Protein AF-A0A670Z221-F1 (afdb_monomer)

Nearest PDB structures (foldseek):
  2rn7-assembly1_A  TM=3.197E-01  e=9.490E+00  Shigella flexneri

InterPro domains:
  IPR049587 TNK(ACK)-like non-receptor tyrosine-protein kinases, SAM domain [cd09539] (6-67)
  IPR055175 ACK/TNK-like, SAM domain [PF22931] (10-65)

pLDDT: mean 76.03, std 18.82, range [40.56, 94.56]

Structure (mmCIF, N/CA/C/O backbone):
data_AF-A0A670Z221-F1
#
_entry.id   AF-A0A670Z221-F1
#
loop_
_atom_site.group_PDB
_atom_site.id
_atom_site.type_symbol
_atom_site.label_atom_id
_atom_site.label_alt_id
_atom_site.label_comp_id
_atom_site.label_asym_id
_atom_site.label_entity_id
_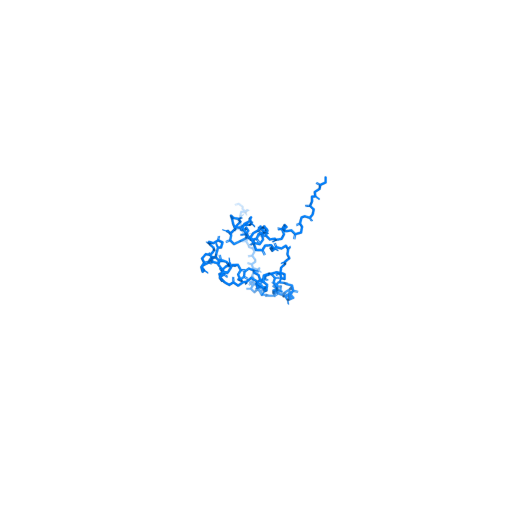atom_site.label_seq_id
_atom_site.pdbx_PDB_ins_code
_atom_site.Cartn_x
_atom_site.Cartn_y
_atom_site.Cartn_z
_atom_site.occupancy
_atom_site.B_iso_or_equiv
_atom_site.auth_seq_id
_atom_site.auth_comp_id
_atom_site.auth_asym_id
_atom_site.auth_atom_id
_atom_site.pdbx_PDB_model_num
ATOM 1 N N . MET A 1 1 ? -24.736 -7.229 12.245 1.00 44.75 1 MET A N 1
ATOM 2 C CA . MET A 1 1 ? -23.514 -8.047 12.127 1.00 44.75 1 MET A CA 1
ATOM 3 C C . MET A 1 1 ? -22.501 -7.234 11.346 1.00 44.75 1 MET A C 1
ATOM 5 O O . MET A 1 1 ? -22.665 -7.110 10.142 1.00 44.75 1 MET A O 1
ATOM 9 N N . ALA A 1 2 ? -21.548 -6.588 12.015 1.00 48.44 2 ALA A N 1
ATOM 10 C CA . ALA A 1 2 ? -20.423 -5.978 11.314 1.00 48.44 2 ALA A CA 1
ATOM 11 C C . ALA A 1 2 ? -19.399 -7.095 11.103 1.00 48.44 2 ALA A C 1
ATOM 13 O O . ALA A 1 2 ? -19.021 -7.721 12.098 1.00 48.44 2 ALA A O 1
ATOM 14 N N . PRO A 1 3 ? -19.017 -7.435 9.865 1.00 48.25 3 PRO A N 1
ATOM 15 C CA . PRO A 1 3 ? -17.880 -8.303 9.695 1.00 48.25 3 PRO A CA 1
ATOM 16 C C . PRO A 1 3 ? -16.668 -7.490 10.150 1.00 48.25 3 PRO A C 1
ATOM 18 O O . PRO A 1 3 ? -16.312 -6.472 9.563 1.00 48.25 3 PRO A O 1
ATOM 21 N N . ASP A 1 4 ? -16.099 -7.902 11.275 1.00 49.97 4 ASP A N 1
ATOM 22 C CA . ASP A 1 4 ? -14.768 -7.517 11.721 1.00 49.97 4 ASP A CA 1
ATOM 23 C C . ASP A 1 4 ? -13.784 -8.104 10.691 1.00 49.97 4 ASP A C 1
ATOM 25 O O . ASP A 1 4 ? -13.182 -9.154 10.888 1.00 49.97 4 ASP A O 1
ATOM 29 N N . ASP A 1 5 ? -13.743 -7.507 9.495 1.00 56.97 5 ASP A N 1
ATOM 30 C CA . ASP A 1 5 ? -13.188 -8.102 8.267 1.00 56.97 5 ASP A C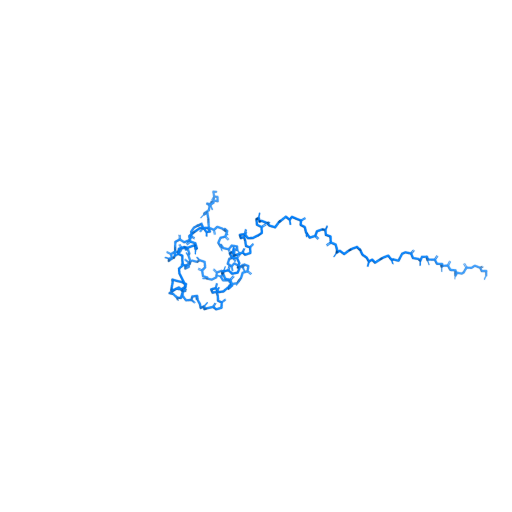A 1
ATOM 31 C C . ASP A 1 5 ? -11.652 -8.192 8.296 1.00 56.97 5 ASP A C 1
ATOM 33 O O . ASP A 1 5 ? -11.008 -8.466 7.288 1.00 56.97 5 ASP A O 1
ATOM 37 N N . GLY A 1 6 ? -11.017 -7.917 9.441 1.00 68.06 6 GLY A N 1
ATOM 38 C CA . GLY A 1 6 ? -9.571 -7.996 9.640 1.00 68.06 6 GLY A CA 1
ATOM 39 C C . GLY A 1 6 ? -8.739 -7.061 8.754 1.00 68.06 6 GLY A C 1
ATOM 40 O O . GLY A 1 6 ? -7.541 -6.948 8.982 1.00 68.06 6 GLY A O 1
ATOM 41 N N . THR A 1 7 ? -9.342 -6.369 7.782 1.00 82.75 7 THR A N 1
ATOM 42 C CA . THR A 1 7 ? -8.705 -5.511 6.773 1.00 82.75 7 THR A CA 1
ATOM 43 C C . THR A 1 7 ? -9.039 -4.034 6.954 1.00 82.75 7 THR A C 1
ATOM 45 O O . THR A 1 7 ? -8.547 -3.201 6.195 1.00 82.75 7 THR A O 1
ATOM 48 N N . GLU A 1 8 ? -9.829 -3.662 7.961 1.00 87.31 8 GLU 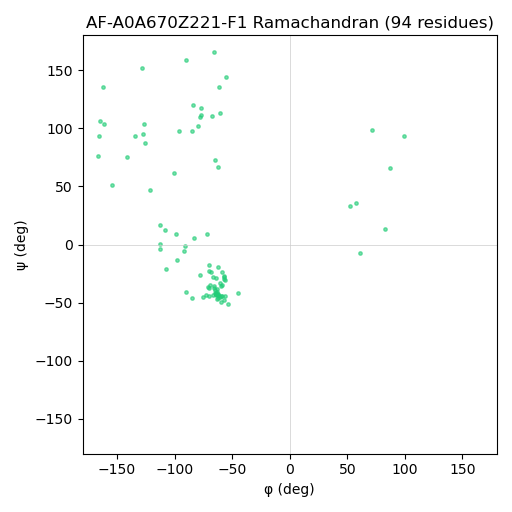A N 1
ATOM 49 C CA . GLU A 1 8 ? -10.183 -2.259 8.218 1.00 87.31 8 GLU A CA 1
ATOM 50 C C . GLU A 1 8 ? -8.928 -1.397 8.464 1.00 87.31 8 GLU A C 1
ATOM 52 O O . GLU A 1 8 ? -8.814 -0.272 7.975 1.00 87.31 8 GLU A O 1
ATOM 57 N N . TRP A 1 9 ? -7.907 -1.981 9.108 1.00 88.50 9 TRP A N 1
ATOM 58 C CA . TRP A 1 9 ? -6.597 -1.348 9.289 1.00 88.50 9 TRP A CA 1
ATOM 59 C C . TRP A 1 9 ? -5.900 -1.020 7.962 1.00 88.50 9 TRP A C 1
ATOM 61 O O . TRP A 1 9 ? -5.156 -0.042 7.898 1.00 88.50 9 TRP A O 1
ATOM 71 N N . LEU A 1 10 ? -6.105 -1.841 6.927 1.00 90.19 10 LEU A N 1
ATOM 72 C CA . LEU A 1 10 ? -5.507 -1.647 5.610 1.00 90.19 10 LEU A CA 1
ATOM 73 C C . LEU A 1 10 ? -6.188 -0.472 4.910 1.00 90.19 10 LEU A C 1
ATOM 75 O O . LEU A 1 10 ? -5.498 0.371 4.345 1.00 90.19 10 LEU A O 1
ATOM 79 N N . LEU A 1 11 ? -7.519 -0.386 4.986 1.00 90.56 11 LEU A N 1
ATOM 80 C CA . LEU A 1 11 ? -8.267 0.729 4.409 1.00 90.56 11 LEU A CA 1
ATOM 81 C C . LEU A 1 11 ? -7.874 2.059 5.064 1.00 90.56 11 LEU A C 1
ATOM 83 O O . LEU A 1 11 ? -7.576 3.016 4.351 1.00 90.56 11 LEU A O 1
ATOM 87 N N . GLN A 1 12 ? -7.792 2.101 6.399 1.00 90.75 12 GLN A N 1
ATOM 88 C CA . GLN A 1 12 ? -7.333 3.297 7.114 1.00 90.75 12 GLN A CA 1
ATOM 89 C C . GLN A 1 12 ? -5.909 3.693 6.712 1.00 90.75 12 GLN A C 1
ATOM 91 O O . GLN A 1 12 ? -5.687 4.838 6.325 1.00 90.75 12 GLN A O 1
ATOM 96 N N . LEU A 1 13 ? -4.969 2.738 6.721 1.00 91.62 13 LEU A N 1
ATOM 97 C CA . LEU A 1 13 ? -3.576 2.986 6.341 1.00 91.62 13 LEU A CA 1
ATOM 98 C C . LEU A 1 13 ? -3.467 3.570 4.929 1.00 91.62 13 LEU A C 1
ATOM 100 O O . LEU A 1 13 ? -2.690 4.491 4.698 1.00 91.62 13 LEU A O 1
ATOM 104 N N . LEU A 1 14 ? -4.221 3.013 3.979 1.00 92.75 14 LEU A N 1
ATOM 105 C CA . LEU A 1 14 ? -4.211 3.468 2.594 1.00 92.75 14 LEU A CA 1
ATOM 106 C C . LEU A 1 14 ? -4.869 4.841 2.440 1.00 92.75 14 LEU A C 1
ATOM 108 O O . LEU A 1 14 ? -4.359 5.650 1.669 1.00 92.75 14 LEU A O 1
ATOM 112 N N . SER A 1 15 ? -5.944 5.136 3.172 1.00 93.69 15 SER A N 1
ATOM 113 C CA . SER A 1 15 ? -6.592 6.453 3.136 1.00 93.69 15 SER A CA 1
ATOM 114 C C . SER A 1 15 ? -5.667 7.559 3.671 1.00 93.69 15 SER A C 1
ATOM 116 O O . SER A 1 15 ? -5.540 8.606 3.037 1.00 93.69 15 SER A O 1
ATOM 118 N N . GLU A 1 16 ? -4.887 7.294 4.730 1.00 92.31 16 GLU A N 1
ATOM 119 C CA . GLU A 1 16 ? -3.885 8.242 5.262 1.00 92.31 16 GLU A CA 1
ATOM 120 C C . GLU A 1 16 ? -2.832 8.673 4.223 1.00 92.31 16 GLU A C 1
ATOM 122 O O . GLU A 1 16 ? -2.304 9.785 4.283 1.00 92.31 16 GLU A O 1
ATOM 127 N N . ILE A 1 17 ? -2.521 7.804 3.258 1.00 94.38 17 ILE A N 1
ATOM 128 C CA . ILE A 1 17 ? -1.556 8.066 2.177 1.00 94.38 17 ILE A CA 1
ATOM 129 C C . ILE A 1 17 ? -2.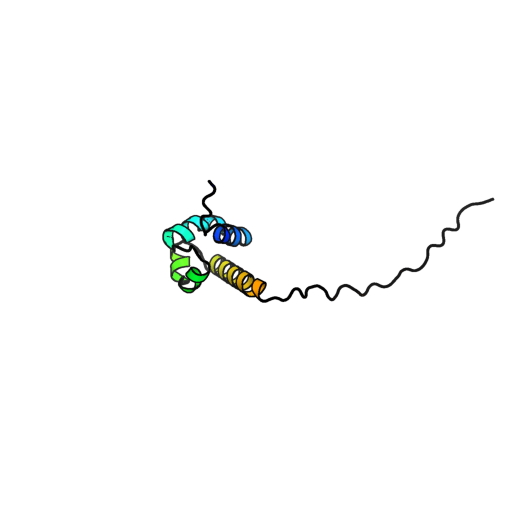207 8.251 0.804 1.00 94.38 17 ILE A C 1
ATOM 131 O O . ILE A 1 17 ? -1.499 8.260 -0.207 1.00 94.38 17 ILE A O 1
ATOM 135 N N . GLN A 1 18 ? -3.532 8.422 0.768 1.00 93.44 18 GLN A N 1
ATOM 136 C CA . GLN A 1 18 ? -4.326 8.632 -0.447 1.00 93.44 18 GLN A CA 1
ATOM 137 C C . GLN A 1 18 ? -4.176 7.503 -1.486 1.00 93.44 18 GLN A C 1
ATOM 139 O O . GLN A 1 18 ? -4.167 7.740 -2.692 1.00 93.44 18 GLN A O 1
ATOM 144 N N . LEU A 1 19 ? -4.030 6.262 -1.021 1.00 94.56 19 LEU A N 1
ATOM 145 C CA . LEU A 1 19 ? -3.950 5.047 -1.839 1.00 94.56 19 LEU A CA 1
ATOM 146 C C . LEU A 1 19 ? -5.169 4.126 -1.655 1.00 94.56 19 LEU A C 1
ATOM 148 O O . LEU A 1 19 ? -5.113 2.958 -2.032 1.00 94.56 19 LEU A O 1
ATOM 152 N N . GLU A 1 20 ? -6.277 4.621 -1.099 1.00 93.81 20 GLU A N 1
ATOM 153 C CA . GLU A 1 20 ? -7.506 3.841 -0.859 1.00 93.81 20 GLU A CA 1
ATOM 154 C C . GLU A 1 20 ? -8.072 3.181 -2.126 1.00 93.81 20 GLU A C 1
ATOM 156 O O . GLU A 1 20 ? -8.581 2.065 -2.072 1.00 93.81 20 GLU A O 1
ATOM 161 N N . GLN A 1 21 ? -7.872 3.796 -3.294 1.00 92.19 21 GLN A N 1
ATOM 162 C CA . GLN A 1 21 ? -8.235 3.227 -4.597 1.00 92.19 21 GLN A CA 1
ATOM 163 C C . GLN A 1 21 ? -7.547 1.878 -4.897 1.00 92.19 21 GLN A C 1
ATOM 165 O O . GLN A 1 21 ? -8.062 1.078 -5.677 1.00 92.19 21 GLN A O 1
ATOM 170 N N . PHE A 1 22 ? -6.400 1.600 -4.267 1.00 91.56 22 PHE A N 1
ATOM 171 C CA . PHE A 1 22 ? -5.674 0.334 -4.393 1.00 91.56 22 PHE A CA 1
ATOM 172 C C . PHE A 1 22 ? -6.089 -0.702 -3.340 1.00 91.56 22 PHE A C 1
ATOM 174 O O . PHE A 1 22 ? -5.587 -1.822 -3.381 1.00 91.56 22 PHE A O 1
ATOM 181 N N . TYR A 1 23 ? -7.014 -0.380 -2.426 1.00 90.75 23 TYR A N 1
ATOM 182 C CA . TYR A 1 23 ? -7.454 -1.278 -1.350 1.00 90.75 23 TYR A CA 1
ATOM 183 C C . TYR A 1 23 ? -7.921 -2.633 -1.878 1.00 90.75 23 TYR A C 1
ATOM 185 O O . TYR A 1 23 ? -7.419 -3.668 -1.443 1.00 90.75 23 TYR A O 1
ATOM 193 N N . LEU A 1 24 ? -8.823 -2.631 -2.865 1.00 90.31 24 LEU A N 1
ATOM 194 C CA . LEU A 1 24 ? -9.322 -3.870 -3.458 1.00 90.31 24 LEU A CA 1
ATOM 195 C C . LEU A 1 24 ? -8.200 -4.650 -4.142 1.00 90.31 24 LEU A C 1
ATOM 197 O O . LEU A 1 24 ? -8.137 -5.856 -3.987 1.00 90.31 24 LEU A O 1
ATOM 201 N N . ARG A 1 25 ? -7.262 -3.982 -4.819 1.00 92.81 25 ARG A N 1
ATOM 202 C CA . ARG A 1 25 ? -6.131 -4.664 -5.467 1.00 92.81 25 ARG A CA 1
ATOM 203 C C . ARG A 1 25 ? -5.184 -5.297 -4.449 1.00 92.81 25 ARG A C 1
ATOM 205 O O . ARG A 1 25 ? -4.779 -6.436 -4.611 1.00 92.81 25 ARG A O 1
ATOM 212 N N . ILE A 1 26 ? -4.857 -4.592 -3.370 1.00 90.81 26 ILE A N 1
ATOM 213 C CA . ILE A 1 26 ? -3.970 -5.107 -2.318 1.00 90.81 26 ILE A CA 1
ATOM 214 C C . ILE A 1 26 ? -4.650 -6.243 -1.531 1.00 90.81 26 ILE A C 1
ATOM 216 O O . ILE A 1 26 ? -3.994 -7.206 -1.134 1.00 90.81 26 ILE A O 1
ATOM 220 N N . ARG A 1 27 ? -5.967 -6.169 -1.324 1.00 89.88 27 ARG A N 1
ATOM 221 C CA . ARG A 1 27 ? -6.729 -7.219 -0.640 1.00 89.88 27 ARG A CA 1
ATOM 222 C C . ARG A 1 27 ? -6.968 -8.446 -1.521 1.00 89.88 27 ARG A C 1
ATOM 224 O O . ARG A 1 27 ? -6.815 -9.551 -1.027 1.00 89.88 27 ARG A O 1
ATOM 231 N N . ASP A 1 28 ? -7.361 -8.253 -2.773 1.00 89.38 28 ASP A N 1
ATOM 232 C CA . ASP A 1 28 ? -7.835 -9.321 -3.665 1.00 89.38 28 ASP A CA 1
ATOM 233 C C . ASP A 1 28 ? -6.686 -9.946 -4.469 1.00 89.38 28 ASP A C 1
ATOM 235 O O . ASP A 1 28 ? -6.578 -11.160 -4.548 1.00 89.38 28 ASP A O 1
ATOM 239 N N . GLU A 1 29 ? -5.746 -9.139 -4.974 1.00 90.50 29 GLU A N 1
ATOM 240 C CA . GLU A 1 29 ? -4.607 -9.660 -5.746 1.00 90.50 29 GLU A CA 1
ATOM 241 C C . GLU A 1 29 ? -3.470 -10.104 -4.818 1.00 90.50 29 GLU A C 1
ATOM 243 O O . GLU A 1 29 ? -2.906 -11.190 -4.968 1.00 90.50 29 GLU A O 1
ATOM 248 N N . LEU A 1 30 ? -3.124 -9.268 -3.829 1.00 89.44 30 LEU A N 1
ATOM 249 C CA . LEU A 1 30 ? -2.006 -9.540 -2.914 1.00 89.44 30 LEU A CA 1
ATOM 250 C C . LEU A 1 30 ? -2.426 -10.287 -1.642 1.00 89.44 30 LEU A C 1
ATOM 252 O O . LEU A 1 30 ? -1.558 -10.661 -0.854 1.00 89.44 30 LEU A O 1
ATOM 256 N N . HIS A 1 31 ? -3.728 -10.512 -1.429 1.00 88.56 31 HIS A N 1
ATOM 257 C CA . HIS A 1 31 ? -4.259 -1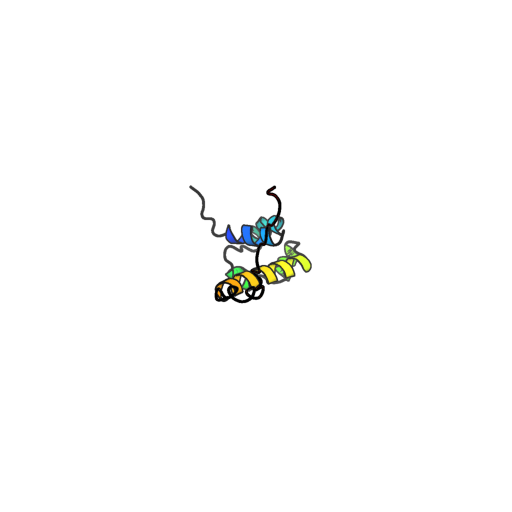1.243 -0.270 1.00 88.56 31 HIS A CA 1
ATOM 258 C C . HIS A 1 31 ? -3.746 -10.704 1.081 1.00 88.56 31 HIS A C 1
ATOM 260 O O . HIS A 1 31 ? -3.545 -11.438 2.058 1.00 88.56 31 HIS A O 1
ATOM 266 N N . VAL A 1 32 ? -3.507 -9.391 1.164 1.00 87.19 32 VAL A N 1
ATOM 267 C CA . VAL A 1 32 ? -3.011 -8.745 2.383 1.00 87.19 32 VAL A CA 1
ATOM 268 C C . VAL A 1 32 ? -4.173 -8.531 3.346 1.00 87.19 32 VAL A C 1
ATOM 270 O O . VAL A 1 32 ? -4.953 -7.593 3.216 1.00 87.19 32 VAL A O 1
ATOM 273 N N . THR A 1 33 ? -4.258 -9.394 4.356 1.00 84.88 33 THR A N 1
ATOM 274 C CA . THR A 1 33 ? -5.242 -9.290 5.445 1.00 84.88 33 THR A CA 1
ATOM 275 C C . THR A 1 33 ? -4.614 -8.856 6.763 1.00 84.88 33 THR A C 1
ATOM 277 O O . THR A 1 33 ? -5.291 -8.309 7.628 1.00 84.88 33 THR A O 1
ATOM 280 N N . ARG A 1 34 ? -3.297 -9.039 6.922 1.00 85.56 34 ARG A N 1
ATOM 281 C CA . ARG A 1 34 ? -2.540 -8.656 8.123 1.00 85.56 34 ARG A CA 1
ATOM 282 C C . ARG A 1 34 ? -1.314 -7.814 7.767 1.00 85.56 34 ARG A C 1
ATOM 284 O O . ARG A 1 34 ? -0.727 -8.033 6.707 1.00 85.56 34 ARG A O 1
ATOM 291 N N . PRO A 1 35 ? -0.839 -6.931 8.667 1.00 84.44 35 PRO A N 1
ATOM 292 C CA . PRO A 1 35 ? 0.363 -6.125 8.430 1.00 84.44 35 PRO A CA 1
ATOM 293 C C . PRO A 1 35 ? 1.618 -6.954 8.125 1.00 84.44 35 PRO A C 1
ATOM 295 O O . PRO A 1 35 ? 2.519 -6.475 7.443 1.00 84.44 35 PRO A O 1
ATOM 298 N N . SER A 1 36 ? 1.679 -8.196 8.613 1.00 85.81 36 SER A N 1
ATOM 299 C CA . SER A 1 36 ? 2.775 -9.133 8.348 1.00 85.81 36 SER A CA 1
ATOM 300 C C . SER A 1 36 ? 2.812 -9.640 6.904 1.00 85.81 36 SER A C 1
ATOM 302 O O . SER A 1 36 ? 3.876 -10.036 6.449 1.00 85.81 36 SER A O 1
ATOM 304 N N . HIS A 1 37 ? 1.701 -9.612 6.154 1.00 88.88 37 HIS A N 1
ATOM 305 C CA . HIS A 1 37 ? 1.721 -10.017 4.742 1.00 88.88 37 HIS A CA 1
ATOM 306 C C . HIS A 1 37 ? 2.553 -9.054 3.887 1.00 88.88 37 HIS A C 1
ATOM 308 O O . HIS A 1 37 ? 3.176 -9.491 2.927 1.00 88.88 37 HIS A O 1
ATOM 314 N N . PHE A 1 38 ? 2.663 -7.778 4.282 1.00 87.31 38 PHE A N 1
ATOM 315 C CA . PHE A 1 38 ? 3.524 -6.813 3.591 1.00 87.31 38 PHE A CA 1
ATOM 316 C C . PHE A 1 38 ? 5.015 -7.165 3.623 1.00 87.31 38 PHE A C 1
ATOM 318 O O . PHE A 1 38 ? 5.752 -6.664 2.784 1.00 87.31 38 PHE A O 1
ATOM 325 N N . ASP A 1 39 ? 5.464 -8.025 4.542 1.00 87.12 39 ASP A N 1
ATOM 326 C CA . ASP A 1 39 ? 6.852 -8.508 4.560 1.00 87.12 39 ASP A CA 1
ATOM 327 C C . ASP A 1 39 ? 7.159 -9.427 3.359 1.00 87.12 39 ASP A C 1
ATOM 329 O O . ASP A 1 39 ? 8.301 -9.530 2.920 1.00 87.12 39 ASP A O 1
ATOM 333 N N . TYR A 1 40 ? 6.122 -10.052 2.788 1.00 88.62 40 TYR A N 1
ATOM 334 C CA . TYR A 1 40 ? 6.222 -10.936 1.624 1.00 88.62 40 TYR A CA 1
ATOM 335 C C . TYR A 1 40 ? 5.884 -10.240 0.301 1.00 88.62 40 TYR A C 1
ATOM 337 O O . TYR A 1 40 ? 6.165 -10.789 -0.764 1.00 88.62 40 TYR A O 1
ATOM 345 N N . VAL A 1 41 ? 5.297 -9.042 0.353 1.00 89.88 41 VAL A N 1
ATOM 346 C CA . VAL A 1 41 ? 4.946 -8.258 -0.835 1.00 89.88 41 VAL A CA 1
ATOM 347 C C . VAL A 1 41 ? 6.207 -7.611 -1.396 1.00 89.88 41 VAL A C 1
ATOM 349 O O . VAL A 1 41 ? 6.834 -6.773 -0.745 1.00 89.88 41 VAL A O 1
ATOM 352 N N . LYS A 1 42 ? 6.582 -7.971 -2.626 1.00 90.50 42 LYS A N 1
ATOM 353 C CA . LYS A 1 42 ? 7.744 -7.383 -3.296 1.00 90.50 42 LYS A CA 1
ATOM 354 C C . LYS A 1 42 ? 7.335 -6.145 -4.100 1.00 90.50 42 LYS A C 1
ATOM 356 O O . LYS A 1 42 ? 6.183 -6.019 -4.514 1.00 90.50 42 LYS A O 1
ATOM 361 N N . PRO A 1 43 ? 8.281 -5.242 -4.414 1.00 89.31 43 PRO A N 1
ATOM 362 C CA . PRO A 1 43 ? 8.008 -4.087 -5.274 1.00 89.31 43 PRO A CA 1
ATOM 363 C C . PRO A 1 43 ? 7.466 -4.477 -6.658 1.00 89.31 43 PRO A C 1
ATOM 365 O O . PRO A 1 43 ? 6.709 -3.711 -7.243 1.00 89.31 43 PRO A O 1
ATOM 368 N N . VAL A 1 44 ? 7.803 -5.672 -7.163 1.00 91.06 44 VAL A N 1
ATOM 369 C CA . VAL A 1 44 ? 7.225 -6.212 -8.405 1.00 91.06 44 VAL A CA 1
ATOM 370 C C . VAL A 1 44 ? 5.730 -6.505 -8.268 1.00 91.06 44 VAL A C 1
ATOM 372 O O . VAL A 1 44 ? 4.978 -6.243 -9.197 1.00 91.06 44 VAL A O 1
ATOM 375 N N . ASP A 1 45 ? 5.270 -6.987 -7.115 1.00 91.50 45 ASP A N 1
ATOM 376 C CA . ASP A 1 45 ? 3.851 -7.271 -6.889 1.00 91.50 45 ASP A CA 1
ATOM 377 C C . ASP A 1 45 ? 3.042 -5.971 -6.777 1.00 91.50 45 ASP A C 1
ATOM 379 O O . ASP A 1 45 ? 1.936 -5.868 -7.304 1.00 91.50 45 ASP A O 1
ATOM 383 N N . LEU A 1 46 ? 3.638 -4.942 -6.164 1.00 91.56 46 LEU A N 1
ATOM 384 C CA . LEU A 1 46 ? 3.080 -3.590 -6.133 1.00 91.56 46 LEU A CA 1
ATOM 385 C C . LEU A 1 46 ? 3.018 -2.970 -7.538 1.00 91.56 46 LEU A C 1
ATOM 387 O O . LEU A 1 46 ? 2.016 -2.358 -7.898 1.00 91.56 46 LEU A O 1
ATOM 391 N N . ASP A 1 47 ? 4.053 -3.158 -8.355 1.00 92.12 47 ASP A N 1
ATOM 392 C CA . ASP A 1 47 ? 4.069 -2.691 -9.746 1.00 92.12 47 ASP A CA 1
ATOM 393 C C . ASP A 1 47 ? 2.980 -3.381 -10.589 1.00 92.12 47 ASP A C 1
ATOM 395 O O . ASP A 1 47 ? 2.246 -2.713 -11.318 1.00 92.12 47 ASP A O 1
ATOM 399 N N . ARG A 1 48 ? 2.772 -4.693 -10.391 1.00 92.25 48 ARG A N 1
ATOM 400 C CA . ARG A 1 48 ? 1.725 -5.479 -11.072 1.00 92.25 48 ARG A CA 1
ATOM 401 C C . ARG A 1 48 ? 0.310 -4.969 -10.813 1.00 92.25 48 ARG A C 1
ATOM 403 O O . ARG A 1 48 ? -0.515 -5.009 -11.721 1.00 92.25 48 ARG A O 1
ATOM 410 N N . ILE A 1 49 ? 0.024 -4.471 -9.609 1.00 92.44 49 ILE A N 1
ATOM 411 C CA . ILE A 1 49 ? -1.278 -3.861 -9.289 1.00 92.44 49 ILE A CA 1
ATOM 412 C C . ILE A 1 49 ? -1.382 -2.385 -9.719 1.00 92.44 49 ILE A C 1
ATOM 414 O O . ILE A 1 49 ? -2.371 -1.720 -9.404 1.00 92.44 49 ILE A O 1
ATOM 418 N N . GLY A 1 50 ? -0.376 -1.856 -10.424 1.00 91.31 50 GLY A N 1
ATOM 419 C CA . GLY A 1 50 ? -0.322 -0.474 -10.901 1.00 91.31 50 GLY A CA 1
ATOM 420 C C . GLY A 1 50 ? 0.159 0.536 -9.856 1.00 91.31 50 GLY A C 1
ATOM 421 O O . GLY A 1 50 ? 0.007 1.744 -10.051 1.00 91.31 50 GLY A O 1
ATOM 422 N N . LEU A 1 51 ? 0.735 0.078 -8.739 1.00 92.94 51 LEU A N 1
ATOM 423 C CA . LEU A 1 51 ? 1.287 0.959 -7.718 1.00 92.94 51 LEU A CA 1
ATOM 424 C C . LEU A 1 51 ? 2.720 1.352 -8.092 1.00 92.94 51 LEU A C 1
ATOM 426 O O . LEU A 1 51 ? 3.678 0.636 -7.809 1.00 92.94 51 LEU A O 1
ATOM 430 N N . GLY A 1 52 ? 2.878 2.527 -8.699 1.00 92.69 52 GLY A N 1
ATOM 431 C CA . GLY A 1 52 ? 4.194 3.052 -9.067 1.00 92.69 52 GLY A CA 1
ATOM 432 C C . GLY A 1 52 ? 5.085 3.386 -7.861 1.00 92.69 52 GLY A C 1
ATOM 433 O O . GLY A 1 52 ? 4.619 3.555 -6.732 1.00 92.69 52 GLY A O 1
ATOM 434 N N . ARG A 1 53 ? 6.385 3.592 -8.116 1.00 91.25 53 ARG A N 1
ATOM 435 C CA . ARG A 1 53 ? 7.403 3.946 -7.101 1.00 91.25 53 ARG A CA 1
ATOM 436 C C . ARG A 1 53 ? 6.997 5.032 -6.082 1.00 91.25 53 ARG A C 1
ATOM 438 O O . ARG A 1 53 ? 7.313 4.849 -4.905 1.00 91.25 53 ARG A O 1
ATOM 445 N N . PRO A 1 54 ? 6.322 6.147 -6.443 1.00 92.00 54 PRO A N 1
ATOM 446 C CA . PRO A 1 54 ? 5.885 7.123 -5.440 1.00 92.00 54 PRO A CA 1
ATOM 447 C C . PRO A 1 54 ? 4.829 6.562 -4.474 1.00 92.00 54 PRO A C 1
ATOM 449 O O . PRO A 1 54 ? 4.862 6.891 -3.291 1.00 92.00 54 PRO A O 1
ATOM 452 N N . GLY A 1 55 ? 3.926 5.697 -4.949 1.00 92.31 55 GLY A N 1
ATOM 453 C CA . GLY A 1 55 ? 2.942 5.011 -4.109 1.00 92.31 55 GLY A CA 1
ATOM 454 C C . GLY A 1 55 ? 3.596 3.971 -3.199 1.00 92.31 55 GLY A C 1
ATOM 455 O O . GLY A 1 55 ? 3.332 3.957 -2.000 1.00 92.31 55 GLY A O 1
ATOM 456 N N . GLN A 1 56 ? 4.527 3.179 -3.742 1.00 93.31 56 GLN A N 1
ATOM 457 C CA . GLN A 1 56 ? 5.295 2.188 -2.975 1.00 93.31 56 GLN A CA 1
ATOM 458 C C . GLN A 1 56 ? 6.049 2.838 -1.804 1.00 93.31 56 GLN A C 1
ATOM 460 O O . GLN A 1 56 ? 5.909 2.401 -0.664 1.00 93.31 56 GLN A O 1
ATOM 465 N N . ARG A 1 57 ? 6.757 3.954 -2.051 1.00 91.94 57 ARG A N 1
ATOM 466 C CA . ARG A 1 57 ? 7.473 4.695 -0.996 1.00 91.94 57 ARG A CA 1
ATOM 467 C C . ARG A 1 57 ? 6.545 5.182 0.116 1.00 91.94 57 ARG A C 1
ATOM 469 O O . ARG A 1 57 ? 6.889 5.055 1.288 1.00 91.94 57 ARG A O 1
ATOM 476 N N . ARG A 1 58 ? 5.377 5.733 -0.236 1.00 93.12 58 ARG A N 1
ATOM 477 C CA . ARG A 1 58 ? 4.380 6.202 0.745 1.00 93.12 58 ARG A CA 1
ATOM 478 C C . ARG A 1 58 ? 3.856 5.053 1.600 1.00 93.12 58 ARG A C 1
ATOM 480 O O . ARG A 1 58 ? 3.756 5.204 2.814 1.00 93.12 58 ARG A O 1
ATOM 487 N N . LEU A 1 59 ? 3.577 3.909 0.978 1.00 92.62 59 LEU A N 1
ATOM 488 C CA . LEU A 1 59 ? 3.120 2.708 1.669 1.00 92.62 59 LEU A CA 1
ATOM 489 C C . LEU A 1 59 ? 4.177 2.179 2.644 1.00 92.62 59 LEU A C 1
ATOM 491 O O . LEU A 1 59 ? 3.872 1.936 3.810 1.00 92.62 59 LEU A O 1
ATOM 495 N N . GLU A 1 60 ? 5.430 2.074 2.204 1.00 90.31 60 GLU A N 1
ATOM 496 C CA . GLU A 1 60 ? 6.544 1.673 3.066 1.00 90.31 60 GLU A CA 1
ATOM 497 C C . GLU A 1 60 ? 6.746 2.628 4.246 1.00 90.31 60 GLU A C 1
ATOM 499 O O . GLU A 1 60 ? 6.954 2.181 5.376 1.00 90.31 60 GLU A O 1
ATOM 504 N N . GLU A 1 61 ? 6.694 3.942 4.011 1.00 90.50 61 GLU A N 1
ATOM 505 C CA . GLU A 1 61 ? 6.793 4.932 5.082 1.00 90.50 61 GLU A CA 1
ATOM 506 C C . GLU A 1 61 ? 5.639 4.812 6.076 1.00 90.50 61 GLU A C 1
ATOM 508 O O . GLU A 1 61 ? 5.879 4.841 7.283 1.00 90.50 61 GLU A O 1
ATOM 513 N N . ALA A 1 62 ? 4.407 4.636 5.603 1.00 91.06 62 ALA A N 1
ATOM 514 C CA . ALA A 1 62 ? 3.243 4.471 6.465 1.00 91.06 62 ALA A CA 1
ATOM 515 C C . ALA A 1 62 ? 3.340 3.190 7.311 1.00 91.06 62 ALA A C 1
ATOM 517 O O . ALA A 1 62 ? 3.123 3.228 8.523 1.00 91.06 62 ALA A O 1
ATOM 518 N N . LEU A 1 63 ? 3.777 2.075 6.715 1.00 88.69 63 LEU A N 1
ATOM 519 C CA . LEU A 1 63 ? 4.024 0.819 7.431 1.00 88.69 63 LEU A CA 1
ATOM 520 C C . LEU A 1 63 ? 5.122 0.970 8.492 1.00 88.69 63 LEU A C 1
ATOM 522 O O . LEU A 1 63 ? 4.951 0.514 9.626 1.00 88.69 63 LEU A O 1
ATOM 526 N N . LYS A 1 64 ? 6.231 1.648 8.162 1.00 85.75 64 LYS A N 1
ATOM 527 C CA . LYS A 1 64 ? 7.326 1.941 9.106 1.00 85.75 64 LYS A CA 1
ATOM 528 C C . LYS A 1 64 ? 6.861 2.848 10.245 1.00 85.75 64 LYS A C 1
ATOM 530 O O . LYS A 1 64 ? 7.163 2.565 11.403 1.00 85.75 64 LYS A O 1
ATOM 535 N N . ARG A 1 65 ? 6.089 3.898 9.945 1.00 84.62 65 ARG A N 1
ATOM 536 C CA . ARG A 1 65 ? 5.496 4.806 10.944 1.00 84.62 65 ARG A CA 1
ATOM 537 C C . ARG A 1 65 ? 4.574 4.054 11.893 1.00 84.62 65 ARG A C 1
ATOM 539 O O . ARG A 1 65 ? 4.725 4.204 13.100 1.00 84.62 65 ARG A O 1
ATOM 546 N N . ARG A 1 66 ? 3.714 3.180 11.368 1.00 80.44 66 ARG A N 1
ATOM 547 C CA . ARG A 1 66 ? 2.800 2.356 12.168 1.00 80.44 66 ARG A CA 1
ATOM 548 C C . ARG A 1 66 ? 3.543 1.373 13.076 1.00 80.44 66 ARG A C 1
ATOM 550 O O . ARG A 1 66 ? 3.201 1.248 14.249 1.00 80.44 66 ARG A O 1
ATOM 557 N N . ARG A 1 67 ? 4.600 0.720 12.569 1.00 75.94 67 ARG A N 1
ATOM 558 C CA . ARG A 1 67 ? 5.480 -0.166 13.363 1.00 75.94 67 ARG A CA 1
ATOM 559 C C . ARG A 1 67 ? 6.235 0.621 14.454 1.00 75.94 67 ARG A C 1
ATOM 561 O O . ARG A 1 67 ? 6.302 0.176 15.595 1.00 75.94 67 ARG A O 1
ATOM 568 N N . GLY A 1 68 ? 6.740 1.816 14.137 1.00 61.72 68 GLY A N 1
ATOM 569 C CA . GLY A 1 68 ? 7.486 2.678 15.064 1.00 61.72 68 GLY A CA 1
ATOM 570 C C . GLY A 1 68 ? 6.631 3.453 16.078 1.00 61.72 68 GLY A C 1
ATOM 571 O O . GLY A 1 68 ? 7.106 3.759 17.170 1.00 61.72 68 GLY A O 1
ATOM 572 N N . GLN A 1 69 ? 5.361 3.743 15.779 1.00 55.88 69 GLN A N 1
ATOM 573 C CA . GLN A 1 69 ? 4.418 4.354 16.727 1.00 55.88 69 GLN A CA 1
ATOM 574 C C . GLN A 1 69 ? 4.127 3.441 17.924 1.00 55.88 69 GLN A C 1
ATOM 576 O O . GLN A 1 69 ? 3.919 3.947 19.022 1.00 55.88 69 GLN A O 1
ATOM 581 N N . SER A 1 70 ? 4.202 2.117 17.751 1.00 51.84 70 SER A N 1
ATOM 582 C CA . SER A 1 70 ? 4.111 1.168 18.867 1.00 51.84 70 SER A CA 1
ATOM 583 C C . SER A 1 70 ? 5.336 1.201 19.795 1.00 51.84 70 SER A C 1
ATOM 585 O O . SER A 1 70 ? 5.250 0.705 20.915 1.00 51.84 70 SER A O 1
ATOM 587 N 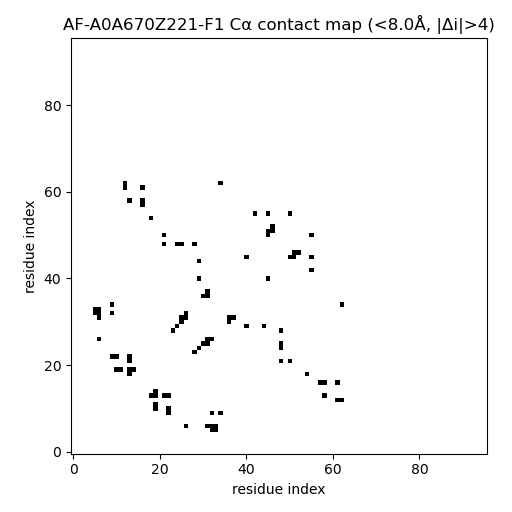N . GLN A 1 71 ? 6.467 1.763 19.349 1.00 49.53 71 GLN A N 1
ATOM 588 C CA . GLN A 1 71 ? 7.729 1.825 20.101 1.00 49.53 71 GLN A CA 1
ATOM 589 C C . GLN A 1 71 ? 8.135 3.241 20.525 1.00 49.53 71 GLN A C 1
ATOM 591 O O . GLN A 1 71 ? 9.127 3.397 21.233 1.00 49.53 71 GLN A O 1
ATOM 596 N N . ARG A 1 72 ? 7.396 4.287 20.133 1.00 49.91 72 ARG A N 1
ATOM 597 C CA . ARG A 1 72 ? 7.640 5.642 20.643 1.00 49.91 72 ARG A CA 1
ATOM 598 C C . ARG A 1 72 ? 7.038 5.755 22.045 1.00 49.91 72 ARG A C 1
ATOM 600 O O . ARG A 1 72 ? 5.811 5.806 22.154 1.00 49.91 72 ARG A O 1
ATOM 607 N N . PRO A 1 73 ? 7.840 5.844 23.126 1.00 50.41 73 PRO A N 1
ATOM 608 C CA . PRO A 1 73 ? 7.306 6.324 24.390 1.00 50.41 73 PRO A CA 1
ATOM 609 C C . PRO A 1 73 ? 6.671 7.703 24.161 1.00 50.41 73 PRO A C 1
ATOM 611 O O . PRO A 1 73 ? 7.140 8.488 23.332 1.00 50.41 73 PRO A O 1
ATOM 614 N N . LYS A 1 74 ? 5.575 7.968 24.880 1.00 54.53 74 LYS A N 1
ATOM 615 C CA . LYS A 1 74 ? 4.781 9.210 24.898 1.00 54.53 74 LYS A CA 1
ATOM 616 C C . LYS A 1 74 ? 5.614 10.401 25.391 1.00 54.53 74 LYS A C 1
ATOM 618 O O . LYS A 1 74 ? 5.370 10.956 26.451 1.00 54.53 74 LYS A O 1
ATOM 623 N N . SER A 1 75 ? 6.610 10.788 24.612 1.00 53.09 75 SER A N 1
ATOM 624 C CA . SER A 1 75 ? 7.616 11.781 24.965 1.00 53.09 75 SER A CA 1
ATOM 625 C C . SER A 1 75 ? 7.601 12.926 23.955 1.00 53.09 75 SER A C 1
ATOM 627 O O . SER A 1 75 ? 8.620 13.326 23.407 1.00 53.09 75 SER A O 1
ATOM 629 N N . TRP A 1 76 ? 6.395 13.408 23.652 1.00 58.09 76 TRP A N 1
ATOM 630 C CA . TRP A 1 76 ? 6.172 14.741 23.084 1.00 58.09 76 TRP A CA 1
ATOM 631 C C . TRP A 1 76 ? 5.753 15.739 24.182 1.00 58.09 76 TRP A C 1
ATOM 633 O O . TRP A 1 76 ? 5.371 16.868 23.906 1.00 58.09 76 TRP A O 1
ATOM 643 N N . VAL A 1 77 ? 5.830 15.341 25.457 1.00 60.62 77 VAL A N 1
ATOM 644 C CA . VAL A 1 77 ? 5.636 16.233 26.608 1.00 60.62 77 VAL A CA 1
ATOM 645 C C . VAL A 1 77 ? 6.981 16.651 27.193 1.00 60.62 77 VAL A C 1
ATOM 647 O O . VAL A 1 77 ? 7.300 16.382 28.340 1.00 60.62 77 VAL A O 1
ATOM 650 N N . TYR A 1 78 ? 7.795 17.324 26.390 1.00 54.47 78 TYR A N 1
ATOM 651 C CA . TYR A 1 78 ? 8.723 18.328 26.905 1.00 54.47 78 TYR A CA 1
ATOM 652 C C . TYR A 1 78 ? 9.178 19.220 25.758 1.00 54.47 78 TYR A C 1
ATOM 654 O O . TYR A 1 78 ? 9.559 18.742 24.696 1.00 54.47 78 TYR A O 1
ATOM 662 N N . LYS A 1 79 ? 9.188 20.527 26.025 1.00 56.72 79 LYS A N 1
ATOM 663 C CA . LYS A 1 79 ? 9.562 21.639 25.135 1.00 56.72 79 LYS A CA 1
ATOM 664 C C . LYS A 1 79 ? 8.440 22.199 24.258 1.00 56.72 79 LYS A C 1
ATOM 666 O O . LYS A 1 79 ? 8.578 22.229 23.046 1.00 56.72 79 LYS A O 1
ATOM 671 N N . VAL A 1 80 ? 7.440 22.805 24.905 1.00 58.16 80 VAL A N 1
ATOM 672 C CA . VAL A 1 80 ? 7.256 24.269 24.797 1.00 58.16 80 VAL A CA 1
ATOM 673 C C . VAL A 1 80 ? 6.831 24.822 26.169 1.00 58.16 80 VAL A C 1
ATOM 675 O O . VAL A 1 80 ? 5.677 25.153 26.400 1.00 58.16 80 VAL A O 1
ATOM 678 N N . SER A 1 81 ? 7.790 24.909 27.093 1.00 52.34 81 SER A N 1
ATOM 679 C CA . SER A 1 81 ? 7.698 25.746 28.298 1.00 52.34 81 SER A CA 1
ATOM 680 C C . SER A 1 81 ? 8.932 26.643 28.311 1.00 52.34 81 SER A C 1
ATOM 682 O O . SER A 1 81 ? 9.969 26.249 28.830 1.00 52.34 81 SER A O 1
ATOM 684 N N . ALA A 1 82 ? 8.854 27.802 27.658 1.00 51.81 82 ALA A N 1
ATOM 685 C CA . ALA A 1 82 ? 9.796 28.912 27.826 1.00 51.81 82 ALA A CA 1
ATOM 686 C C . ALA A 1 82 ? 9.198 30.165 27.174 1.00 51.81 82 ALA A C 1
ATOM 688 O O . ALA A 1 82 ? 9.546 30.549 26.063 1.00 51.81 82 ALA A O 1
ATOM 689 N N . GLY A 1 83 ? 8.238 30.760 27.870 1.00 44.62 83 GLY A N 1
ATOM 690 C CA . GLY A 1 83 ? 7.609 32.024 27.511 1.00 44.62 83 GLY A CA 1
ATOM 691 C C . GLY A 1 83 ? 7.061 32.689 28.764 1.00 44.62 83 GLY A C 1
ATOM 692 O O . GLY A 1 83 ? 5.881 33.003 28.845 1.00 44.62 83 GLY A O 1
ATOM 693 N N . THR A 1 84 ? 7.907 32.811 29.786 1.00 52.25 84 THR A N 1
ATOM 694 C CA . THR A 1 84 ? 7.654 33.658 30.951 1.00 52.25 84 THR A CA 1
ATOM 695 C C . THR A 1 84 ? 7.502 35.097 30.477 1.00 52.25 84 THR A C 1
ATOM 697 O O . THR A 1 84 ? 8.491 35.676 30.045 1.00 52.25 84 THR A O 1
ATOM 700 N N . LEU A 1 85 ? 6.305 35.675 30.605 1.00 51.19 85 LEU A N 1
ATOM 701 C CA . LEU A 1 85 ? 6.136 37.063 31.048 1.00 51.19 85 LEU A CA 1
ATOM 702 C C . LEU A 1 85 ? 4.670 37.340 31.447 1.00 51.19 85 LEU A C 1
ATOM 704 O O . LEU A 1 85 ? 3.859 37.720 30.607 1.00 51.19 85 LEU A O 1
ATOM 708 N N . PRO A 1 86 ? 4.296 37.205 32.731 1.00 53.69 86 PRO A N 1
ATOM 709 C CA . PRO A 1 86 ? 3.187 37.961 33.287 1.00 53.69 86 PRO A CA 1
ATOM 710 C C . PRO A 1 86 ? 3.754 39.206 33.978 1.00 53.69 86 PRO A C 1
ATOM 712 O O . PRO A 1 86 ? 4.190 39.141 35.123 1.00 53.69 86 PRO A O 1
ATOM 715 N N . SER A 1 87 ? 3.746 40.350 33.292 1.00 48.59 87 SER A N 1
ATOM 716 C CA . SER A 1 87 ? 3.959 41.646 33.944 1.00 48.59 87 SER A CA 1
ATOM 717 C C . SER A 1 87 ? 2.839 42.617 33.594 1.00 48.59 87 SER A C 1
ATOM 719 O O . SER A 1 87 ? 2.881 43.330 32.601 1.00 48.59 87 SER A O 1
ATOM 721 N N . LYS A 1 88 ? 1.872 42.623 34.517 1.00 50.53 88 LYS A N 1
ATOM 722 C CA . LYS A 1 88 ? 1.350 43.815 35.192 1.00 50.53 88 LYS A CA 1
ATOM 723 C C . LYS A 1 88 ? 0.484 44.763 34.354 1.00 50.53 88 LYS A C 1
ATOM 725 O O . LYS A 1 88 ? 0.959 45.680 33.695 1.00 50.53 88 LYS A O 1
ATOM 730 N N . GLY A 1 89 ? -0.827 44.592 34.523 1.00 56.25 89 GLY A N 1
ATOM 731 C CA . GLY A 1 89 ? -1.800 45.642 34.265 1.00 56.25 89 GLY A CA 1
ATOM 732 C C . GLY A 1 89 ? -1.561 46.855 35.168 1.00 56.25 89 GLY A C 1
ATOM 733 O O . GLY A 1 89 ? -1.353 46.717 36.371 1.00 56.25 89 GLY A O 1
ATOM 734 N N . HIS A 1 90 ? -1.628 48.037 34.569 1.00 46.56 90 HIS A N 1
ATOM 735 C CA . HIS A 1 90 ? -1.978 49.285 35.233 1.00 46.56 90 HIS A CA 1
ATOM 736 C C . HIS A 1 90 ? -2.991 49.988 34.333 1.00 46.56 90 HIS A C 1
ATOM 738 O O . HIS A 1 90 ? -2.634 50.688 33.392 1.00 46.56 90 HIS A O 1
ATOM 744 N N . ALA A 1 91 ? -4.270 49.750 34.615 1.00 53.41 91 ALA A N 1
ATOM 745 C CA . ALA A 1 91 ? -5.341 50.633 34.195 1.00 53.41 91 ALA A CA 1
ATOM 746 C C . ALA A 1 91 ? -5.327 51.839 35.143 1.00 53.41 91 ALA A C 1
ATOM 748 O O . ALA A 1 91 ? -5.595 51.690 36.332 1.00 53.41 91 ALA A O 1
ATOM 749 N N . TRP A 1 92 ? -4.968 53.012 34.631 1.00 43.28 92 TRP A N 1
ATOM 750 C CA . TRP A 1 92 ? -5.260 54.297 35.262 1.00 43.28 92 TRP A CA 1
ATOM 751 C C . TRP A 1 92 ? -5.957 55.149 34.209 1.00 43.28 92 TRP A C 1
ATOM 753 O O . TRP A 1 92 ? -5.335 55.619 33.261 1.00 43.28 92 TRP A O 1
ATOM 763 N N . GLY A 1 93 ? -7.271 55.281 34.354 1.00 47.22 93 GLY A N 1
ATOM 764 C CA . GLY A 1 93 ? -8.108 56.104 33.499 1.00 47.22 93 GLY A CA 1
ATOM 765 C C . GLY A 1 93 ? -9.428 56.388 34.198 1.00 47.22 93 GLY A C 1
ATOM 766 O O . GLY A 1 93 ? -10.289 55.519 34.247 1.00 47.22 93 GLY A O 1
ATOM 767 N N . GLY A 1 94 ? -9.559 57.609 34.720 1.00 43.00 94 GLY A N 1
ATOM 768 C CA . GLY A 1 94 ? -10.847 58.238 35.006 1.00 43.00 94 GLY A CA 1
ATOM 769 C C . GLY A 1 94 ? -11.319 58.186 36.45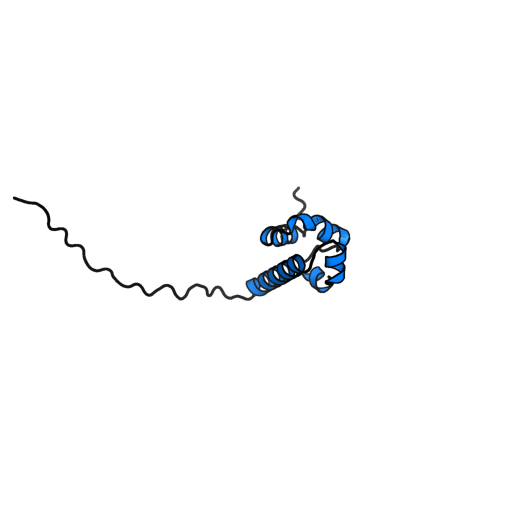5 1.00 43.00 94 GLY A C 1
ATOM 770 O O . GLY A 1 94 ? -12.026 57.261 36.830 1.00 43.00 94 GLY A O 1
ATOM 771 N N . GLN A 1 95 ? -11.006 59.239 37.219 1.00 40.56 95 GLN A N 1
ATOM 772 C CA . GLN A 1 95 ? -11.988 59.934 38.062 1.00 40.56 95 GLN A CA 1
ATOM 773 C C . GLN A 1 95 ? -11.415 61.290 38.508 1.00 40.56 95 GLN A C 1
ATOM 775 O O . GLN A 1 95 ? -10.482 61.306 39.306 1.00 40.56 95 GLN A O 1
ATOM 780 N N . VAL A 1 96 ? -11.905 62.390 37.927 1.00 48.47 96 VAL A N 1
ATOM 781 C CA . VAL A 1 96 ? -12.549 63.572 38.553 1.00 48.47 96 VAL A CA 1
ATOM 782 C C . VAL A 1 96 ? -13.048 64.501 37.450 1.00 48.47 96 VAL A C 1
ATOM 784 O O . VAL A 1 96 ? -12.386 64.552 36.389 1.00 48.47 96 VAL A O 1
#

Sequence (96 aa):
MAPDDGTEWLLQLLSEIQLEQFYLRIRDELHVTRPSHFDYVKPVDLDRIGLGRPGQRRLEEALKRRRGQSQRPKSWVYKVSAGTLPSKGHAWGGQV

Radius of gyration: 24.5 Å; Cα contacts (8 Å, |Δi|>4): 49; 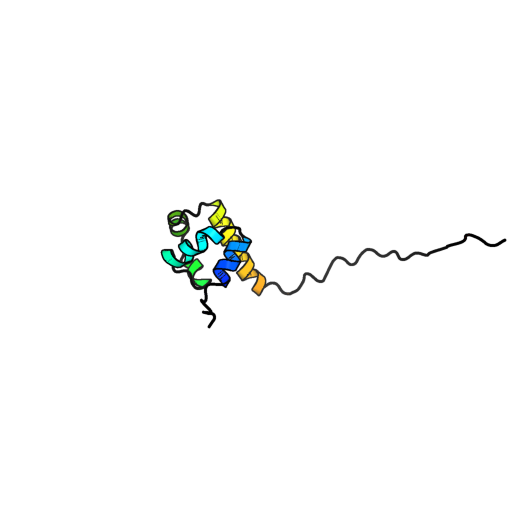chains: 1; bounding box: 33×75×50 Å

Organism: Pseudonaja textilis (NCBI:txid8673)

Foldseek 3Di:
DDPPQLCVVVCVLCVVLVNNVCSCVCCPVQVDSDLVSVVVDDVVSCVVSVNDPVNVVSSVVSSVCVVCVVVDDPPPPDDDDDDDDDDDDDDDDDDD

Mean predicted aligned error: 13.32 Å

Solvent-accessible surface area (backbone atoms only — not comparable to full-atom value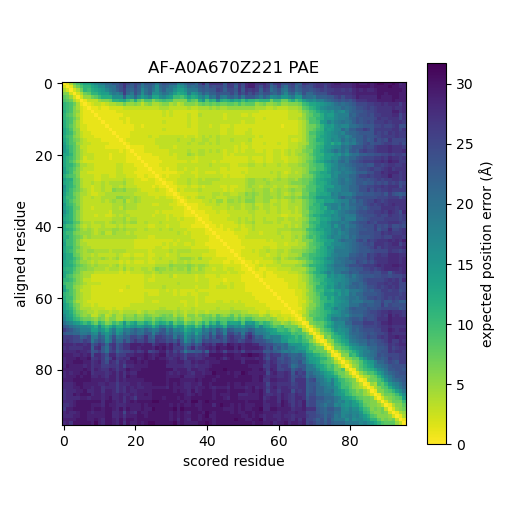s): 6353 Å² total; per-residue (Å²): 134,80,78,82,71,64,35,66,68,55,47,52,57,24,48,79,69,74,43,45,89,45,43,62,49,44,39,70,74,64,60,46,54,52,84,70,47,58,77,74,58,48,73,67,59,41,43,73,74,68,40,48,72,75,55,48,53,49,52,53,50,51,53,50,49,58,62,46,59,79,69,55,74,93,73,83,82,72,84,91,84,86,79,90,77,92,80,78,88,78,90,83,83,89,90,134

Secondary structure (DSSP, 8-state):
-----S-HHHHHHHHHTT-GGGHHHHHHTS---SGGGGGT--HHHHHHTT--HHHHHHHHHHHHHHHHHTT--S---SS-----------------